Protein AF-A0A924YM18-F1 (afdb_monomer_lite)

Sequence (109 aa):
MTRYSDSLRFLRTAIFGFGLLWLNATGSAQEARIEDGNGIEILARGPVHEAFAEPIVFDPKPGLTVPKAIPELVEELPPDQKPVGNNVGWIPGYWNWDEDRDNFVWVSG

Radius of gyration: 32.16 Å; chains: 1; bounding box: 36×56×108 Å

pLDDT: mean 72.58, std 18.63, range [38.22, 95.19]

Structure (mmCIF, N/CA/C/O backbone):
data_AF-A0A924YM18-F1
#
_entry.id   AF-A0A924YM18-F1
#
loop_
_atom_site.group_PDB
_atom_site.id
_atom_site.type_symbol
_atom_site.label_atom_id
_atom_site.label_alt_id
_atom_site.label_comp_id
_atom_site.label_asym_id
_atom_site.label_entity_id
_atom_site.label_seq_id
_atom_site.pdbx_PDB_ins_code
_atom_site.Cartn_x
_atom_site.Cartn_y
_atom_site.Cartn_z
_atom_site.occupancy
_atom_site.B_iso_or_equiv
_atom_site.auth_seq_id
_atom_site.auth_comp_id
_atom_site.auth_asym_id
_atom_site.auth_atom_id
_atom_site.pdbx_PDB_model_num
ATOM 1 N N . MET A 1 1 ? -2.282 -38.158 84.759 1.00 39.03 1 MET A N 1
ATOM 2 C CA . MET A 1 1 ? -1.020 -38.535 85.438 1.00 39.03 1 MET A CA 1
ATOM 3 C C . MET A 1 1 ? -0.047 -38.882 84.323 1.00 39.03 1 MET A C 1
ATOM 5 O O . MET A 1 1 ? -0.362 -39.799 83.592 1.00 39.03 1 MET A O 1
ATOM 9 N N . THR A 1 2 ? 1.010 -38.148 83.990 1.00 42.62 2 THR A N 1
ATOM 10 C CA . THR A 1 2 ? 1.817 -37.143 84.699 1.00 42.62 2 THR A CA 1
ATOM 11 C C . THR A 1 2 ? 2.522 -36.275 83.646 1.00 42.62 2 THR A C 1
ATOM 13 O O . THR A 1 2 ? 2.936 -36.770 82.604 1.00 42.62 2 THR A O 1
ATOM 16 N N . ARG A 1 3 ? 2.617 -34.975 83.938 1.00 52.69 3 ARG A N 1
ATOM 17 C CA . ARG A 1 3 ? 3.388 -33.949 83.220 1.00 52.69 3 AR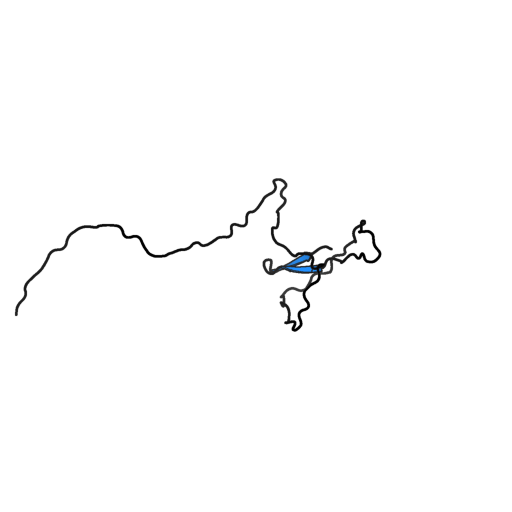G A CA 1
ATOM 18 C C . ARG A 1 3 ? 4.899 -34.195 83.346 1.00 52.69 3 ARG A C 1
ATOM 20 O O . ARG A 1 3 ? 5.327 -34.611 84.417 1.00 52.69 3 ARG A O 1
ATOM 27 N N . TYR A 1 4 ? 5.677 -33.793 82.339 1.00 56.50 4 TYR A N 1
ATOM 28 C CA . TYR A 1 4 ? 7.051 -33.278 82.495 1.00 56.50 4 TYR A CA 1
ATOM 29 C C . TYR A 1 4 ? 7.397 -32.448 81.238 1.00 56.50 4 TYR A C 1
ATOM 31 O O . TYR A 1 4 ? 7.583 -33.010 80.165 1.00 56.50 4 TYR A O 1
ATOM 39 N N . SER A 1 5 ? 7.016 -31.163 81.249 1.00 54.78 5 SER A N 1
ATOM 40 C CA . SER A 1 5 ? 7.892 -29.973 81.369 1.00 54.78 5 SER A CA 1
ATOM 41 C C . SER A 1 5 ? 8.549 -29.600 80.029 1.00 54.78 5 SER A C 1
ATOM 43 O O . SER A 1 5 ? 9.299 -30.387 79.465 1.00 54.78 5 SER A O 1
ATOM 45 N N . ASP A 1 6 ? 8.171 -28.479 79.405 1.00 49.09 6 ASP A N 1
ATOM 46 C CA . ASP A 1 6 ? 8.711 -27.130 79.691 1.00 49.09 6 ASP A CA 1
ATOM 47 C C . ASP A 1 6 ? 10.246 -27.129 79.620 1.00 49.09 6 ASP A C 1
ATOM 49 O O . ASP A 1 6 ? 10.903 -27.924 80.269 1.00 49.09 6 ASP A O 1
ATOM 53 N N . SER A 1 7 ? 10.960 -26.243 78.950 1.00 51.16 7 SER A N 1
ATOM 54 C CA . SER A 1 7 ? 10.680 -25.003 78.240 1.00 51.16 7 SER A CA 1
ATOM 55 C C . SER A 1 7 ? 12.084 -24.489 77.906 1.00 51.16 7 SER A C 1
ATOM 57 O O . SER A 1 7 ? 12.933 -24.526 78.790 1.00 51.16 7 SER A O 1
ATOM 59 N N . LEU A 1 8 ? 12.363 -24.013 76.696 1.00 45.16 8 LEU A N 1
ATOM 60 C CA . LEU A 1 8 ? 13.228 -22.841 76.535 1.00 45.16 8 LEU A CA 1
ATOM 61 C C . LEU A 1 8 ? 13.170 -22.341 75.097 1.00 45.16 8 LEU A C 1
ATOM 63 O O . LEU A 1 8 ? 13.579 -22.990 74.141 1.00 45.16 8 LEU A O 1
ATOM 67 N N . ARG A 1 9 ? 12.612 -21.143 74.996 1.00 52.59 9 ARG A N 1
ATOM 68 C CA . ARG A 1 9 ? 12.754 -20.219 73.881 1.00 52.59 9 ARG A CA 1
ATOM 69 C C . ARG A 1 9 ? 14.221 -19.767 73.783 1.00 52.59 9 ARG A C 1
ATOM 71 O O . ARG A 1 9 ? 14.991 -19.982 74.713 1.00 52.59 9 ARG A O 1
ATOM 78 N N . PHE A 1 10 ? 14.512 -19.023 72.713 1.0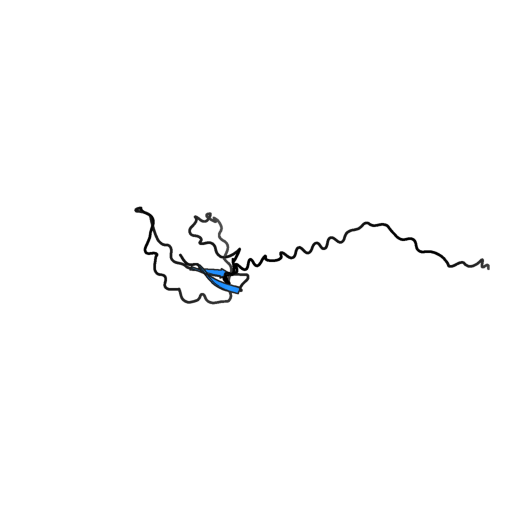0 40.44 10 PHE A N 1
ATOM 79 C CA . PHE A 1 10 ? 15.781 -18.356 72.378 1.00 40.44 10 PHE A CA 1
ATOM 80 C C . PHE A 1 10 ? 16.780 -19.334 71.718 1.00 40.44 10 PHE A C 1
ATOM 82 O O . PHE A 1 10 ? 17.082 -20.378 72.265 1.00 40.44 10 PHE A O 1
ATOM 89 N N . LEU A 1 11 ? 17.354 -19.081 70.538 1.00 38.22 11 LEU A N 1
ATOM 90 C CA . LEU A 1 11 ? 17.991 -17.833 70.133 1.00 38.22 11 LEU A CA 1
ATOM 91 C C . LEU A 1 11 ? 18.623 -18.002 68.723 1.00 38.22 11 LEU A C 1
ATOM 93 O O . LEU A 1 11 ? 19.170 -19.061 68.439 1.00 38.22 11 LEU A O 1
ATOM 97 N N . ARG A 1 12 ? 18.658 -16.908 67.941 1.00 41.91 12 ARG A N 1
ATOM 98 C CA . ARG A 1 12 ? 19.561 -16.591 66.800 1.00 41.91 12 ARG A CA 1
ATOM 99 C C . ARG A 1 12 ? 19.243 -17.123 65.392 1.00 41.91 12 ARG A C 1
ATOM 101 O O . ARG A 1 12 ? 19.615 -18.217 64.997 1.00 41.91 12 ARG A O 1
ATOM 108 N N . THR A 1 13 ? 18.679 -16.207 64.603 1.00 47.50 13 THR A N 1
ATOM 109 C CA . THR A 1 13 ? 19.186 -15.738 63.301 1.00 47.50 13 THR A CA 1
ATOM 110 C C . THR A 1 13 ? 20.481 -16.396 62.807 1.00 47.50 13 THR A C 1
ATOM 112 O O . THR A 1 13 ? 21.540 -16.189 63.398 1.00 47.50 13 THR A O 1
ATOM 115 N N . ALA A 1 14 ? 20.416 -17.048 61.646 1.00 44.34 14 ALA A N 1
ATOM 116 C CA . ALA A 1 14 ? 21.535 -17.145 60.714 1.00 44.34 14 ALA A CA 1
ATOM 117 C C . ALA A 1 14 ? 20.990 -17.164 59.278 1.00 44.34 14 ALA A C 1
ATOM 119 O O . ALA A 1 14 ? 20.044 -17.876 58.957 1.00 44.34 14 ALA A O 1
ATOM 120 N N . ILE A 1 15 ? 21.557 -16.282 58.468 1.00 51.72 15 ILE A N 1
ATOM 121 C CA . ILE A 1 15 ? 21.168 -15.908 57.112 1.00 51.72 15 ILE A CA 1
ATOM 122 C C . ILE A 1 15 ? 21.867 -16.857 56.113 1.00 51.72 15 ILE A C 1
ATOM 124 O O . ILE A 1 15 ? 22.930 -17.384 56.426 1.00 51.72 15 ILE A O 1
ATOM 128 N N . PHE A 1 16 ? 21.310 -16.934 54.899 1.00 44.81 16 PHE A N 1
ATOM 129 C CA . PHE A 1 16 ? 21.923 -17.284 53.602 1.00 44.81 16 PHE A CA 1
ATOM 130 C C . PHE A 1 16 ? 21.747 -18.707 53.048 1.00 44.81 16 PHE A C 1
ATOM 132 O O . PHE A 1 16 ? 22.189 -19.701 53.607 1.00 44.81 16 PHE A O 1
ATOM 139 N N . GLY A 1 17 ? 21.161 -18.732 51.847 1.00 38.72 17 GLY A N 1
ATOM 140 C CA . GLY A 1 17 ? 20.972 -19.864 50.940 1.00 38.72 17 GLY A CA 1
ATOM 141 C C . GLY A 1 17 ? 19.800 -19.534 50.012 1.00 38.72 17 GLY A C 1
ATOM 142 O O . GLY A 1 17 ? 18.693 -20.002 50.223 1.00 38.72 17 GLY A O 1
ATOM 143 N N . PHE A 1 18 ? 19.870 -18.464 49.217 1.00 55.41 18 PHE A N 1
ATOM 144 C CA . PHE A 1 18 ? 20.421 -18.469 47.854 1.00 55.41 18 PHE A CA 1
ATOM 145 C C . PHE A 1 18 ? 19.979 -19.699 47.051 1.00 55.41 18 PHE A C 1
ATOM 147 O O . PHE A 1 18 ? 20.575 -20.766 47.156 1.00 55.41 18 PHE A O 1
ATOM 154 N N . GLY A 1 19 ? 18.942 -19.515 46.235 1.00 48.94 19 GLY A N 1
ATOM 155 C CA . GLY A 1 19 ? 18.507 -20.494 45.246 1.00 48.94 19 GLY A CA 1
ATOM 156 C C . GLY A 1 19 ? 17.012 -20.756 45.307 1.00 48.94 19 GLY A C 1
ATOM 157 O O . GLY A 1 19 ? 16.585 -21.695 45.958 1.00 48.94 19 GLY A O 1
ATOM 158 N N . LEU A 1 20 ? 16.222 -19.926 44.628 1.00 50.78 20 LEU A N 1
ATOM 159 C CA . LEU A 1 20 ? 15.348 -20.375 43.543 1.00 50.78 20 LEU A CA 1
ATOM 160 C C . LEU A 1 20 ? 14.556 -19.175 42.988 1.00 50.78 20 LEU A C 1
ATOM 162 O O . LEU A 1 20 ? 13.680 -18.617 43.637 1.00 50.78 20 LEU A O 1
ATOM 166 N N . LEU A 1 21 ? 14.882 -18.840 41.740 1.00 54.28 21 LEU A N 1
ATOM 167 C CA . LEU A 1 21 ? 13.900 -18.723 40.665 1.00 54.28 21 LEU A CA 1
ATOM 168 C C . LEU A 1 21 ? 12.782 -17.671 40.821 1.00 54.28 21 LEU A C 1
ATOM 170 O O . LEU A 1 21 ? 11.632 -18.023 41.031 1.00 54.28 21 LEU A O 1
ATOM 174 N N . TRP A 1 22 ? 13.092 -16.401 40.558 1.00 48.03 22 TRP A N 1
ATOM 175 C CA . TRP A 1 22 ? 12.145 -15.495 39.890 1.00 48.03 22 TRP A CA 1
ATOM 176 C C . TRP A 1 22 ? 12.900 -14.667 38.852 1.00 48.03 22 TRP A C 1
ATOM 178 O O . TRP A 1 22 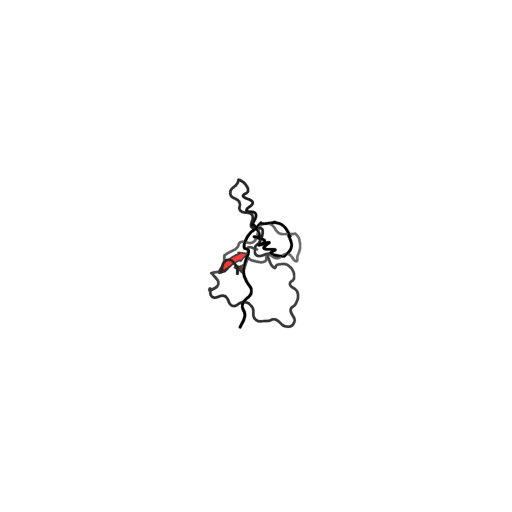? 13.326 -13.538 39.083 1.00 48.03 22 TRP A O 1
ATOM 188 N N . LEU A 1 23 ? 13.094 -15.292 37.692 1.00 54.75 23 LEU A N 1
ATOM 189 C CA . LEU A 1 23 ? 13.433 -14.623 36.447 1.00 54.75 23 LEU A CA 1
ATOM 190 C C . LEU A 1 23 ? 12.198 -13.828 35.998 1.00 54.75 23 LEU A C 1
ATOM 192 O O . LEU A 1 23 ? 11.435 -14.289 35.161 1.00 54.75 23 LEU A O 1
ATOM 196 N N . ASN A 1 24 ? 11.991 -12.639 36.560 1.00 47.75 24 ASN A N 1
ATOM 197 C CA . ASN A 1 24 ? 11.195 -11.613 35.890 1.00 47.75 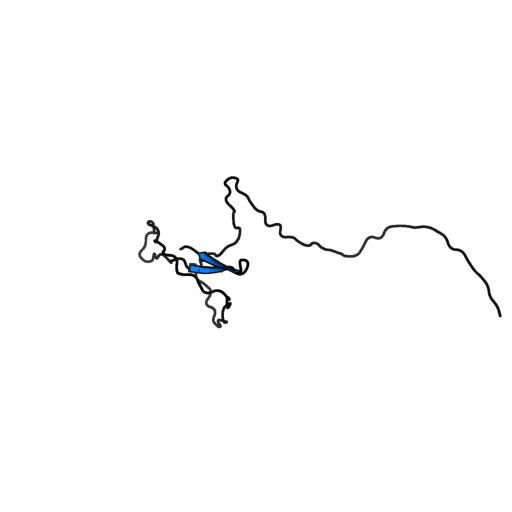24 ASN A CA 1
ATOM 198 C C . ASN A 1 24 ? 12.160 -10.732 35.100 1.00 47.75 24 ASN A C 1
ATOM 200 O O . ASN A 1 24 ? 12.382 -9.567 35.418 1.00 47.75 24 ASN A O 1
ATOM 204 N N . ALA A 1 25 ? 12.765 -11.322 34.069 1.00 50.78 25 ALA A N 1
ATOM 205 C CA . ALA A 1 25 ? 13.247 -10.539 32.947 1.00 50.78 25 ALA A CA 1
ATOM 206 C C . ALA A 1 25 ? 12.011 -10.165 32.123 1.00 50.78 25 ALA A C 1
ATOM 208 O O . ALA A 1 25 ? 11.723 -10.770 31.093 1.00 50.78 25 ALA A O 1
ATOM 209 N N . THR A 1 26 ? 11.237 -9.197 32.616 1.00 50.66 26 THR A N 1
ATOM 210 C CA . THR A 1 26 ? 10.305 -8.467 31.765 1.00 50.66 26 THR A CA 1
ATOM 211 C C . THR A 1 26 ? 11.185 -7.691 30.799 1.00 50.66 26 THR A C 1
ATOM 213 O O . THR A 1 26 ? 11.693 -6.621 31.124 1.00 50.66 26 THR A O 1
ATOM 216 N N . GLY A 1 27 ? 11.462 -8.289 29.642 1.00 45.41 27 GLY A N 1
ATOM 217 C CA . GLY A 1 27 ? 12.057 -7.585 28.522 1.00 45.41 27 GLY A CA 1
ATOM 218 C C . GLY A 1 27 ? 11.053 -6.550 28.047 1.00 45.41 27 GLY A C 1
ATOM 219 O O . GLY A 1 27 ? 10.253 -6.828 27.161 1.00 45.41 27 GLY A O 1
ATOM 220 N N . SER A 1 28 ? 11.056 -5.365 28.654 1.00 52.91 28 SER A N 1
ATOM 221 C CA . SER A 1 28 ? 10.533 -4.189 27.980 1.00 52.91 28 SER A CA 1
ATOM 222 C C . SER A 1 28 ? 11.446 -3.969 26.781 1.00 52.91 28 SER A C 1
ATOM 224 O O . SER A 1 28 ? 12.600 -3.568 26.951 1.00 52.91 28 SER A O 1
ATOM 226 N N . ALA A 1 29 ? 10.963 -4.287 25.581 1.00 49.69 29 ALA A N 1
ATOM 227 C CA . ALA A 1 29 ? 11.545 -3.745 24.367 1.00 49.69 29 ALA A CA 1
ATOM 228 C C . ALA A 1 29 ? 11.411 -2.222 24.482 1.00 49.69 29 ALA A C 1
ATOM 230 O O . ALA A 1 29 ? 10.348 -1.656 24.252 1.00 49.69 29 ALA A O 1
ATOM 231 N N . GLN A 1 30 ? 12.467 -1.574 24.973 1.00 46.16 30 GLN A N 1
ATOM 232 C CA . GLN A 1 30 ? 12.587 -0.129 24.939 1.00 46.16 30 GLN A CA 1
ATOM 233 C C . GLN A 1 30 ? 12.724 0.215 23.459 1.00 46.16 30 GLN A C 1
ATOM 235 O O . GLN A 1 30 ? 13.775 -0.020 22.863 1.00 46.16 30 GLN A O 1
ATOM 240 N N . GLU A 1 31 ? 11.641 0.696 22.859 1.00 54.03 31 GLU A N 1
ATOM 241 C CA . GLU A 1 31 ? 11.662 1.254 21.515 1.00 54.03 31 GLU A CA 1
ATOM 242 C C . GLU A 1 31 ? 12.698 2.382 21.519 1.00 54.03 31 GLU A C 1
ATOM 244 O O . GLU A 1 31 ? 12.555 3.391 22.217 1.00 54.03 31 GLU A O 1
ATOM 249 N N . ALA A 1 32 ? 13.829 2.143 20.855 1.00 49.72 32 ALA A N 1
ATOM 250 C CA . ALA A 1 32 ? 14.891 3.123 20.756 1.00 49.72 32 ALA A CA 1
ATOM 251 C C . ALA A 1 32 ? 14.391 4.227 19.827 1.00 49.72 32 ALA A C 1
ATOM 253 O O . ALA A 1 32 ? 14.517 4.133 18.608 1.00 49.72 32 ALA A O 1
ATOM 254 N N . ARG A 1 33 ? 13.791 5.265 20.412 1.00 54.81 33 ARG A N 1
ATOM 255 C CA . ARG A 1 33 ? 13.456 6.499 19.711 1.00 54.81 33 ARG A CA 1
ATOM 256 C C . ARG A 1 33 ? 14.768 7.168 19.306 1.00 54.81 33 ARG A C 1
ATOM 258 O O . ARG A 1 33 ? 15.382 7.881 20.097 1.00 54.81 33 ARG A O 1
ATOM 265 N N . ILE A 1 34 ? 15.241 6.874 18.098 1.00 56.59 34 ILE A N 1
ATOM 266 C CA . ILE A 1 34 ? 16.342 7.614 17.489 1.00 56.59 34 ILE A CA 1
ATOM 267 C C . ILE A 1 34 ? 15.737 8.935 17.013 1.00 56.59 34 ILE A C 1
ATOM 269 O O . ILE A 1 34 ? 15.160 9.010 15.932 1.00 56.59 34 ILE A O 1
ATOM 273 N N . GLU A 1 35 ? 15.801 9.961 17.859 1.00 54.44 35 GLU A N 1
ATOM 274 C CA . GLU A 1 35 ? 15.557 11.332 17.421 1.00 54.44 35 GLU A CA 1
ATOM 275 C C . GLU A 1 35 ? 16.799 11.783 16.648 1.00 54.44 35 GLU A C 1
ATOM 277 O O . GLU A 1 35 ? 17.822 12.121 17.248 1.00 54.44 35 GLU A O 1
ATOM 282 N N . ASP A 1 36 ? 16.743 11.759 15.313 1.00 59.59 36 ASP A N 1
ATOM 283 C CA . ASP A 1 36 ? 17.675 12.586 14.548 1.00 59.59 36 ASP A CA 1
ATOM 284 C C . ASP A 1 36 ? 17.364 14.041 14.920 1.00 59.59 36 ASP A C 1
ATOM 286 O O . ASP A 1 36 ? 16.199 14.450 14.914 1.00 59.59 36 ASP A O 1
ATOM 290 N N . GLY A 1 37 ? 18.384 14.826 15.274 1.00 58.62 37 GLY A N 1
ATOM 291 C CA . GLY A 1 37 ? 18.259 16.193 15.808 1.00 58.62 37 GLY A CA 1
ATOM 292 C C . GLY A 1 37 ? 17.533 17.193 14.890 1.00 58.62 37 GLY A C 1
ATOM 293 O O . GLY A 1 37 ? 17.392 18.360 15.242 1.00 58.62 37 GLY A O 1
ATOM 294 N N . ASN A 1 38 ? 17.053 16.731 13.736 1.00 68.06 38 ASN A N 1
ATOM 295 C CA . ASN A 1 38 ? 16.193 17.420 12.784 1.00 68.06 38 ASN A CA 1
ATOM 296 C C . ASN A 1 38 ? 14.683 17.206 13.025 1.00 68.06 38 ASN A C 1
ATOM 298 O O . ASN A 1 38 ? 13.877 17.667 12.220 1.00 68.06 38 ASN A O 1
ATOM 302 N N . GLY A 1 39 ? 14.276 16.502 14.091 1.00 64.31 39 GLY A N 1
ATOM 303 C CA . GLY A 1 39 ? 12.862 16.191 14.348 1.00 64.31 39 GLY A CA 1
ATOM 304 C C . GLY A 1 39 ? 12.301 15.106 13.422 1.00 64.31 39 GLY A C 1
ATOM 305 O O . GLY A 1 39 ? 11.090 15.025 13.229 1.00 64.31 39 GLY A O 1
ATOM 306 N N . ILE A 1 40 ? 13.182 14.291 12.838 1.00 65.12 40 ILE A N 1
ATOM 307 C CA . ILE A 1 40 ? 12.822 13.160 11.985 1.00 65.12 40 ILE A CA 1
ATOM 308 C C . ILE A 1 40 ? 12.722 11.922 12.879 1.00 65.12 40 ILE A C 1
ATOM 310 O O . ILE A 1 40 ? 13.706 11.507 13.493 1.00 65.12 40 ILE A O 1
ATOM 314 N N . GLU A 1 41 ? 11.527 11.342 12.961 1.00 71.12 41 GLU A N 1
ATOM 315 C CA . GLU A 1 41 ? 11.299 10.063 13.628 1.00 71.12 41 GLU A CA 1
ATOM 316 C C . GLU A 1 41 ? 11.557 8.921 12.642 1.00 71.12 41 GLU A C 1
ATOM 318 O O . GLU A 1 41 ? 10.893 8.805 11.611 1.00 71.12 41 GLU A O 1
ATOM 323 N N . ILE A 1 42 ? 12.532 8.068 12.958 1.00 71.06 42 ILE A N 1
ATOM 324 C CA . ILE A 1 42 ? 12.805 6.865 12.171 1.00 71.06 42 ILE A CA 1
ATOM 325 C C . ILE A 1 42 ? 11.863 5.762 12.651 1.00 71.06 42 ILE A C 1
ATOM 327 O O . ILE A 1 42 ? 12.068 5.172 13.712 1.00 71.06 42 ILE A O 1
ATOM 331 N N . LEU A 1 43 ? 10.849 5.452 11.846 1.00 67.62 43 LEU A N 1
ATOM 332 C CA . LEU A 1 43 ? 9.998 4.292 12.080 1.00 67.62 43 LEU A CA 1
ATOM 333 C C . LEU A 1 43 ? 10.755 3.030 11.645 1.00 67.62 43 LEU A C 1
ATOM 335 O O . LEU A 1 43 ? 10.895 2.752 10.457 1.00 67.62 43 LEU A O 1
ATOM 339 N N . ALA A 1 44 ? 11.237 2.241 12.610 1.00 73.06 44 ALA A N 1
ATOM 340 C CA . ALA A 1 44 ? 11.902 0.956 12.348 1.00 73.06 44 ALA A CA 1
ATOM 341 C C . ALA A 1 44 ? 10.938 -0.146 11.847 1.00 73.06 44 ALA A C 1
ATOM 343 O O . ALA A 1 44 ? 11.342 -1.293 11.656 1.00 73.06 44 ALA A O 1
ATOM 344 N N . ARG A 1 45 ? 9.658 0.198 11.661 1.00 68.88 45 ARG A N 1
ATOM 345 C CA . ARG A 1 45 ? 8.560 -0.663 11.218 1.00 68.88 45 ARG A CA 1
ATOM 346 C C . ARG A 1 45 ? 7.574 0.136 10.366 1.00 68.88 45 ARG A C 1
ATOM 348 O O . ARG A 1 45 ? 7.420 1.338 10.565 1.00 68.88 45 ARG A O 1
ATOM 355 N N . GLY A 1 46 ? 6.864 -0.541 9.475 1.00 69.56 46 GLY A N 1
ATOM 356 C CA . GLY A 1 46 ? 5.836 0.057 8.628 1.00 69.56 46 GLY A CA 1
ATOM 357 C C . GLY A 1 46 ? 5.492 -0.862 7.459 1.00 69.56 46 GLY A C 1
ATOM 358 O O . GLY A 1 46 ? 6.185 -1.864 7.256 1.00 69.56 46 GLY A O 1
ATOM 359 N N . PRO A 1 47 ? 4.427 -0.550 6.710 1.00 73.44 47 PRO A N 1
ATOM 360 C CA . PRO A 1 47 ? 4.073 -1.315 5.527 1.00 73.44 47 PRO A CA 1
ATOM 361 C C . PRO A 1 47 ? 5.217 -1.262 4.509 1.00 73.44 47 PRO A C 1
ATOM 363 O O . PRO A 1 47 ? 5.746 -0.196 4.191 1.00 73.44 47 PRO A O 1
ATOM 366 N N . VAL A 1 48 ? 5.619 -2.433 4.024 1.00 71.38 48 VAL A N 1
ATOM 367 C CA . VAL A 1 48 ? 6.564 -2.567 2.914 1.00 71.38 48 VAL A CA 1
ATOM 368 C C . VAL A 1 48 ? 5.742 -2.653 1.638 1.00 71.38 48 VAL A C 1
ATOM 370 O O . VAL A 1 48 ? 4.750 -3.372 1.609 1.00 71.38 48 VAL A O 1
ATOM 373 N N . HIS A 1 49 ? 6.150 -1.941 0.587 1.00 69.06 49 HIS A N 1
ATOM 374 C CA . HIS A 1 49 ? 5.460 -2.013 -0.695 1.00 69.06 49 HIS A CA 1
ATOM 375 C C . HIS A 1 49 ? 5.506 -3.452 -1.236 1.00 69.06 49 HIS A C 1
ATOM 377 O O . HIS A 1 49 ? 6.577 -3.980 -1.549 1.00 69.06 49 HIS A O 1
ATOM 383 N N . GLU A 1 50 ? 4.340 -4.075 -1.397 1.00 62.19 50 GLU A N 1
ATOM 384 C CA . GLU A 1 50 ? 4.170 -5.474 -1.829 1.00 62.19 50 GLU A CA 1
ATOM 385 C C . GLU A 1 50 ? 4.430 -5.675 -3.339 1.00 62.19 50 GLU A C 1
ATOM 387 O O . GLU A 1 50 ? 3.935 -6.605 -3.963 1.00 62.19 50 GLU A O 1
ATOM 392 N N . ALA A 1 51 ? 5.253 -4.828 -3.970 1.00 64.00 51 ALA A N 1
ATOM 393 C CA . ALA A 1 51 ? 5.608 -4.976 -5.389 1.00 64.00 51 ALA A CA 1
ATOM 394 C C . ALA A 1 51 ? 6.539 -6.179 -5.660 1.00 64.00 51 ALA A C 1
ATOM 396 O O . ALA A 1 51 ? 6.966 -6.405 -6.794 1.00 64.00 51 ALA A O 1
ATOM 397 N N . PHE A 1 52 ? 6.870 -6.955 -4.628 1.00 60.50 52 PHE A N 1
ATOM 398 C CA . PHE A 1 52 ? 7.637 -8.186 -4.736 1.00 60.50 52 PHE A CA 1
ATOM 399 C C . PHE A 1 52 ? 6.683 -9.375 -4.800 1.00 60.50 52 PHE A C 1
ATOM 401 O O . PHE A 1 52 ? 5.713 -9.434 -4.058 1.00 60.50 52 PHE A O 1
ATOM 408 N N . ALA A 1 53 ? 6.972 -10.319 -5.697 1.00 63.00 53 ALA A N 1
ATOM 409 C CA . ALA A 1 53 ? 6.154 -11.504 -5.919 1.00 63.00 53 ALA A CA 1
ATOM 410 C C . ALA A 1 53 ? 5.765 -12.189 -4.598 1.00 63.00 53 ALA A C 1
ATOM 412 O O . ALA A 1 53 ? 6.623 -12.722 -3.890 1.00 63.00 53 ALA A O 1
ATOM 413 N N . GLU A 1 54 ? 4.471 -12.192 -4.291 1.00 68.31 54 GLU A N 1
ATOM 414 C CA . GLU A 1 54 ? 3.941 -12.937 -3.159 1.00 68.31 54 GLU A CA 1
ATOM 415 C C . GLU A 1 54 ? 3.916 -14.443 -3.462 1.00 68.31 54 GLU A C 1
ATOM 417 O O . GLU A 1 54 ? 3.716 -14.859 -4.612 1.00 68.31 54 GLU A O 1
ATOM 422 N N . PRO A 1 55 ? 4.111 -15.300 -2.446 1.00 75.88 55 PRO A N 1
ATOM 423 C CA . PRO A 1 55 ? 3.931 -16.731 -2.610 1.00 75.88 55 PRO A CA 1
ATOM 424 C C . PRO A 1 55 ? 2.466 -17.054 -2.931 1.00 75.88 55 PRO A C 1
ATOM 426 O O . PRO A 1 55 ? 1.543 -16.560 -2.290 1.00 75.88 55 PRO A O 1
ATOM 429 N N . ILE A 1 56 ? 2.247 -17.949 -3.895 1.00 82.00 56 ILE A N 1
ATOM 430 C CA . ILE A 1 56 ? 0.904 -18.443 -4.214 1.00 82.00 56 ILE A CA 1
ATOM 431 C C . ILE A 1 56 ? 0.376 -19.255 -3.024 1.00 82.00 56 ILE A C 1
ATOM 433 O O . ILE A 1 56 ? 0.944 -20.289 -2.664 1.00 82.00 56 ILE A O 1
ATOM 437 N N . VAL A 1 57 ? -0.741 -18.813 -2.444 1.00 83.81 57 VAL A N 1
ATOM 438 C CA . VAL A 1 57 ? -1.453 -19.538 -1.385 1.00 83.81 57 VAL A CA 1
ATOM 439 C C . VAL A 1 57 ? -2.546 -20.401 -2.020 1.00 83.81 57 VAL A C 1
ATOM 441 O O . VAL A 1 57 ? -3.540 -19.888 -2.523 1.00 83.81 57 VAL A O 1
ATOM 444 N N . PHE A 1 58 ? -2.364 -21.725 -2.009 1.00 89.06 58 PHE A N 1
ATOM 445 C CA . PHE A 1 58 ? -3.286 -22.676 -2.654 1.00 89.06 58 PHE A CA 1
ATOM 446 C C . PHE A 1 58 ? -4.628 -22.868 -1.919 1.00 89.06 58 PHE A C 1
ATOM 448 O O . PHE A 1 58 ? -5.576 -23.357 -2.527 1.00 89.06 58 PHE A O 1
ATOM 455 N N . ASP A 1 59 ? -4.715 -22.487 -0.641 1.00 91.44 59 ASP A N 1
ATOM 456 C CA . ASP A 1 59 ? -5.938 -22.529 0.179 1.00 91.44 59 ASP A CA 1
ATOM 457 C C . ASP A 1 59 ? -6.094 -21.202 0.950 1.00 91.44 59 ASP A C 1
ATOM 459 O O . ASP A 1 59 ? -5.703 -21.104 2.120 1.00 91.44 59 ASP A O 1
ATOM 463 N N . PRO A 1 60 ? -6.540 -20.123 0.281 1.00 86.81 60 PRO A N 1
ATOM 464 C CA . PRO A 1 60 ? -6.629 -18.810 0.901 1.00 86.81 60 PRO A CA 1
ATOM 465 C C . PRO A 1 60 ? -7.737 -18.788 1.956 1.00 86.81 60 PRO A C 1
ATOM 467 O O . PRO A 1 60 ? -8.887 -19.149 1.700 1.00 86.81 60 PRO A O 1
ATOM 470 N N . LYS A 1 61 ? -7.396 -18.309 3.152 1.00 88.69 61 LYS A N 1
ATOM 471 C CA . LYS A 1 61 ? -8.370 -18.046 4.215 1.00 88.69 61 LYS A CA 1
ATOM 472 C C . LYS A 1 61 ? -8.899 -16.615 4.098 1.00 88.69 61 LYS A C 1
ATOM 474 O O . LYS A 1 61 ? -8.168 -15.749 3.618 1.00 88.69 61 LYS A O 1
ATOM 479 N N . PRO A 1 62 ? -10.136 -16.344 4.553 1.00 88.50 62 PRO A N 1
ATOM 480 C CA . PRO A 1 62 ? -10.640 -14.980 4.648 1.00 88.50 62 PRO A CA 1
ATOM 481 C C . PRO A 1 62 ? -9.672 -14.084 5.428 1.00 88.50 62 PRO A C 1
ATOM 483 O O . PRO A 1 62 ? -9.168 -14.485 6.479 1.00 88.50 62 PRO A O 1
ATOM 486 N N . GLY A 1 63 ? -9.418 -12.891 4.892 1.00 83.44 63 GLY A N 1
ATOM 487 C CA . GLY A 1 63 ? -8.559 -11.893 5.524 1.00 83.44 63 GLY A CA 1
ATOM 488 C C . GLY A 1 63 ? -9.19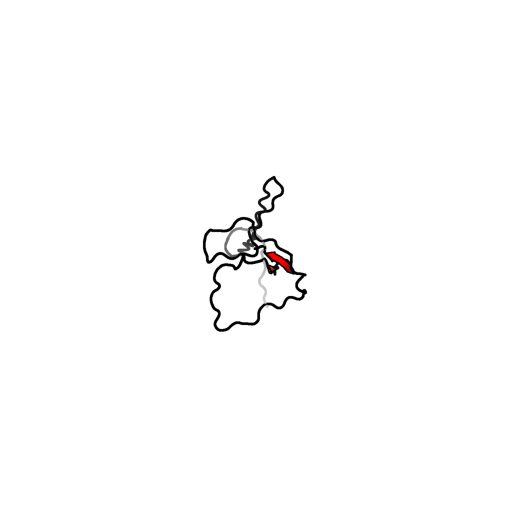3 -11.248 6.760 1.00 83.44 63 GLY A C 1
ATOM 489 O O . GLY A 1 63 ? -10.344 -11.516 7.117 1.00 83.44 63 GLY A O 1
ATOM 490 N N . LEU A 1 64 ? -8.426 -10.369 7.406 1.00 85.00 64 LEU A N 1
ATOM 491 C CA . LEU A 1 64 ? -8.892 -9.575 8.540 1.00 85.00 64 LEU A CA 1
ATOM 492 C C . LEU A 1 64 ? -10.092 -8.705 8.133 1.00 85.00 64 LEU A C 1
ATOM 494 O O . LEU A 1 64 ? -10.069 -8.030 7.106 1.00 85.00 64 LEU A O 1
ATOM 498 N N . THR A 1 65 ? -11.141 -8.704 8.957 1.00 90.06 65 THR A N 1
ATOM 499 C CA . THR A 1 65 ? -12.245 -7.744 8.826 1.00 90.06 65 THR A CA 1
ATOM 500 C C . THR A 1 65 ? -11.985 -6.575 9.760 1.00 90.06 65 THR A C 1
ATOM 502 O O . THR A 1 65 ? -11.867 -6.771 10.968 1.00 90.06 65 THR A O 1
ATOM 505 N N . VAL A 1 66 ? -11.914 -5.369 9.204 1.00 92.31 66 VAL A N 1
ATOM 506 C CA . VAL A 1 66 ? -11.631 -4.145 9.959 1.00 92.31 66 VAL A CA 1
ATOM 507 C C . VAL A 1 66 ? -12.916 -3.329 10.137 1.00 92.31 66 VAL A C 1
ATOM 509 O O . VAL A 1 66 ? -13.763 -3.320 9.240 1.00 92.31 66 VAL A O 1
ATOM 512 N N . PRO A 1 67 ? -13.113 -2.655 11.284 1.00 91.50 67 PRO A N 1
ATOM 513 C CA . PRO A 1 67 ? -14.374 -1.973 11.592 1.00 91.50 67 PRO A CA 1
ATOM 514 C C . PRO A 1 67 ? -14.552 -0.647 10.836 1.00 91.50 67 PRO A C 1
ATOM 516 O O . PRO A 1 67 ? -15.645 -0.080 10.828 1.00 91.50 67 PRO A O 1
ATOM 519 N N . LYS A 1 68 ? -13.480 -0.129 10.224 1.00 93.31 68 LYS A N 1
ATOM 520 C CA . LYS A 1 68 ? -13.445 1.178 9.569 1.00 93.31 68 LYS A CA 1
ATOM 521 C C . LYS A 1 68 ? -13.605 1.043 8.056 1.00 93.31 68 LYS A C 1
ATOM 523 O O . LYS A 1 68 ? -12.993 0.183 7.431 1.00 93.31 68 LYS A O 1
ATOM 528 N N . ALA A 1 69 ? -14.395 1.936 7.462 1.00 93.00 69 ALA A N 1
ATOM 529 C CA . ALA A 1 69 ? -14.464 2.064 6.012 1.00 93.00 69 ALA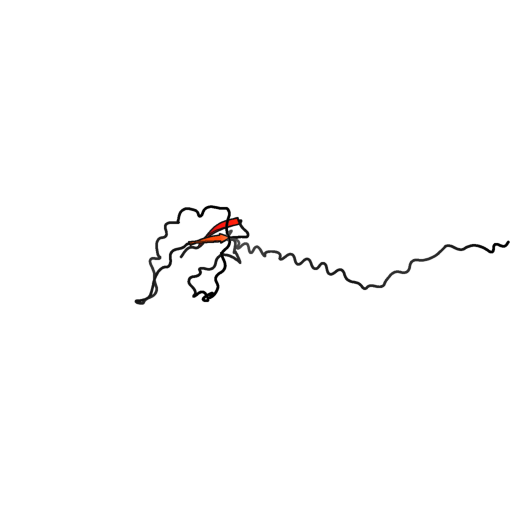 A CA 1
ATOM 530 C C . ALA A 1 69 ? -13.126 2.569 5.453 1.00 93.00 69 ALA A C 1
ATOM 532 O O . ALA A 1 69 ? -12.490 3.446 6.045 1.00 93.00 69 ALA A O 1
ATOM 533 N N . ILE A 1 70 ? -12.722 2.022 4.307 1.00 92.88 70 ILE A N 1
ATOM 534 C CA . ILE A 1 70 ? -11.530 2.476 3.590 1.00 92.88 70 ILE A CA 1
ATOM 535 C C . ILE A 1 70 ? -11.743 3.950 3.190 1.00 92.88 70 ILE A C 1
ATOM 537 O O . ILE A 1 70 ? -12.829 4.276 2.697 1.00 92.88 70 ILE A O 1
ATOM 541 N N . PRO A 1 71 ? -10.767 4.848 3.422 1.00 94.75 71 PRO A N 1
ATOM 542 C CA . PRO A 1 71 ? -10.858 6.236 2.981 1.00 94.75 71 PRO A CA 1
ATOM 543 C C . PRO A 1 71 ? -10.930 6.362 1.454 1.00 94.75 71 PRO A C 1
ATOM 545 O O . PRO A 1 71 ? -10.686 5.406 0.717 1.00 94.75 71 PRO A O 1
ATOM 548 N N . GLU A 1 72 ? -11.215 7.569 0.970 1.00 95.19 72 GLU A N 1
ATOM 549 C CA . GLU A 1 72 ? -11.100 7.866 -0.459 1.00 95.19 72 GLU A CA 1
ATOM 550 C C . GLU A 1 72 ? -9.670 7.610 -0.958 1.00 95.19 72 GLU A C 1
ATOM 552 O O . GLU A 1 72 ? -8.694 7.728 -0.211 1.00 95.19 72 GLU A O 1
ATOM 557 N N . LEU A 1 73 ? -9.550 7.201 -2.221 1.00 92.38 73 LEU A N 1
ATOM 558 C CA . LEU A 1 73 ? -8.253 6.941 -2.835 1.00 92.38 73 LEU A CA 1
ATOM 559 C C . LEU A 1 73 ? -7.475 8.255 -2.968 1.00 92.38 73 LEU A C 1
ATOM 561 O O . LEU A 1 73 ? -8.036 9.268 -3.383 1.00 92.38 73 LEU A O 1
ATOM 565 N N . VAL A 1 74 ? -6.186 8.227 -2.637 1.00 92.56 74 VAL A N 1
ATOM 566 C CA . VAL A 1 74 ? -5.305 9.381 -2.825 1.00 92.56 74 VAL A CA 1
ATOM 567 C C . VAL A 1 74 ? -4.915 9.471 -4.301 1.00 92.56 74 VAL A C 1
ATOM 569 O O . VAL A 1 74 ? -4.534 8.474 -4.912 1.00 92.56 74 VAL A O 1
ATOM 572 N N . GLU A 1 75 ? -5.024 10.665 -4.885 1.00 91.94 75 GLU A N 1
ATOM 573 C CA . GLU A 1 75 ? -4.539 10.920 -6.241 1.00 91.94 75 GLU A CA 1
ATOM 574 C C . GLU A 1 75 ? -3.008 10.998 -6.233 1.00 91.94 75 GLU A C 1
ATOM 576 O O . GLU A 1 75 ? -2.423 11.894 -5.622 1.00 91.94 75 GLU A O 1
ATOM 581 N N . GLU A 1 76 ? -2.364 10.056 -6.920 1.00 89.88 76 GLU A N 1
ATOM 582 C CA . GLU A 1 76 ? -0.913 10.017 -7.073 1.00 89.88 76 GLU A CA 1
ATOM 583 C C . GLU A 1 76 ? -0.489 10.338 -8.500 1.00 89.88 76 GLU A C 1
ATOM 585 O O . GLU A 1 76 ? -1.048 9.825 -9.473 1.00 89.88 76 GLU A O 1
ATOM 590 N N . LEU A 1 77 ? 0.565 11.142 -8.616 1.00 90.75 77 LEU A N 1
ATOM 591 C CA . LEU A 1 77 ? 1.269 11.332 -9.873 1.00 90.75 77 LEU A CA 1
ATOM 592 C C . LEU A 1 77 ? 2.444 10.350 -9.939 1.00 90.75 77 LEU A C 1
ATOM 594 O O . LEU A 1 77 ? 3.221 10.281 -8.985 1.00 90.75 77 LEU A O 1
ATOM 598 N N . PRO A 1 78 ? 2.605 9.609 -11.049 1.00 87.81 78 PRO A N 1
ATOM 599 C CA . PRO A 1 78 ? 3.770 8.759 -11.228 1.00 87.81 78 PRO A CA 1
ATOM 600 C C . PRO A 1 78 ? 5.051 9.609 -11.276 1.00 87.81 78 PRO A C 1
ATOM 602 O O . PRO A 1 78 ? 5.005 10.777 -11.675 1.00 87.81 78 PRO A O 1
ATOM 605 N N . PRO A 1 79 ? 6.210 9.034 -10.922 1.00 87.19 79 PRO A N 1
ATOM 606 C CA . PRO A 1 79 ? 7.474 9.749 -10.939 1.00 87.19 79 PRO A CA 1
ATOM 607 C C . PRO A 1 79 ? 7.881 10.123 -12.367 1.00 87.19 79 PRO A C 1
ATOM 609 O O . PRO A 1 79 ? 7.720 9.346 -13.312 1.00 87.19 79 PRO A O 1
ATOM 612 N N . ASP A 1 80 ? 8.515 11.289 -12.505 1.00 89.69 80 ASP A N 1
ATOM 613 C CA . ASP A 1 80 ? 9.038 11.789 -13.786 1.00 89.69 80 ASP A CA 1
ATOM 614 C C . ASP A 1 80 ? 10.166 10.914 -14.359 1.00 89.69 80 ASP A C 1
ATOM 616 O O . ASP A 1 80 ? 10.491 10.975 -15.546 1.00 89.69 80 ASP A O 1
ATOM 620 N N . GLN A 1 81 ? 10.806 10.121 -13.499 1.00 90.12 81 GLN A N 1
ATOM 621 C CA . GLN A 1 81 ? 11.916 9.242 -13.839 1.00 90.12 81 GLN A CA 1
ATOM 622 C C . GLN A 1 81 ? 11.473 7.785 -13.726 1.00 90.12 81 GLN A C 1
ATOM 624 O O . GLN A 1 81 ? 10.877 7.382 -12.729 1.00 90.12 81 GLN A O 1
ATOM 629 N N . LYS A 1 82 ? 11.832 6.968 -14.721 1.00 89.31 82 LYS A N 1
ATOM 630 C CA . LYS A 1 82 ? 11.633 5.517 -14.679 1.00 89.31 82 LYS A CA 1
ATOM 631 C C . LYS A 1 82 ? 12.837 4.766 -15.254 1.00 89.31 82 LYS A C 1
ATOM 633 O O . LYS A 1 82 ? 13.532 5.313 -16.116 1.00 89.31 82 LYS A O 1
ATOM 638 N N . PRO A 1 83 ? 13.070 3.510 -14.835 1.00 89.88 83 PRO A N 1
ATOM 639 C CA . PRO A 1 83 ? 14.068 2.649 -15.459 1.00 89.88 83 PRO A CA 1
ATOM 640 C C . PRO A 1 83 ? 13.863 2.495 -16.973 1.00 89.88 83 PRO A C 1
ATOM 642 O O . PRO A 1 83 ? 12.746 2.581 -17.489 1.00 89.88 83 PRO A O 1
ATOM 645 N N . VAL A 1 84 ? 14.951 2.221 -17.694 1.00 91.94 84 VAL A N 1
ATOM 646 C CA . VAL A 1 84 ? 14.898 1.912 -19.128 1.00 91.94 84 VAL A CA 1
ATOM 647 C C . VAL A 1 84 ? 14.349 0.502 -19.361 1.00 91.94 84 VAL A C 1
ATOM 649 O O . VAL A 1 84 ? 14.728 -0.441 -18.671 1.00 91.94 84 VAL A O 1
ATOM 652 N N . GLY A 1 85 ? 13.480 0.339 -20.360 1.00 92.38 85 GLY A N 1
ATOM 653 C CA . GLY A 1 85 ? 12.961 -0.968 -20.764 1.00 92.38 85 GLY A CA 1
ATOM 654 C C . GLY A 1 85 ? 11.509 -0.933 -21.234 1.00 92.38 85 GLY A C 1
ATOM 655 O O . GLY A 1 85 ? 10.772 0.015 -20.974 1.00 92.38 85 GLY A O 1
ATOM 656 N N . ASN A 1 86 ? 11.098 -2.001 -21.919 1.00 91.12 86 ASN A N 1
ATOM 657 C CA . ASN A 1 86 ? 9.733 -2.152 -22.440 1.00 91.12 86 ASN A CA 1
ATOM 658 C C . ASN A 1 86 ? 8.752 -2.732 -21.408 1.00 91.12 86 ASN A C 1
ATOM 660 O O . ASN A 1 86 ? 7.551 -2.713 -21.642 1.00 91.12 86 ASN A O 1
ATOM 664 N N . ASN A 1 87 ? 9.257 -3.248 -20.284 1.00 89.19 87 ASN A N 1
ATOM 665 C CA . ASN A 1 87 ? 8.466 -3.881 -19.228 1.00 89.19 87 ASN A CA 1
ATOM 666 C C . ASN A 1 87 ? 8.654 -3.153 -17.888 1.00 89.19 87 ASN A C 1
ATOM 668 O O . ASN A 1 87 ? 9.018 -3.757 -16.883 1.00 89.19 87 ASN A O 1
ATOM 672 N N . VAL A 1 88 ? 8.494 -1.829 -17.916 1.00 88.62 88 VAL A N 1
ATOM 673 C CA . VAL A 1 88 ? 8.616 -0.948 -16.748 1.00 88.62 88 VAL A CA 1
ATOM 674 C C . VAL A 1 88 ? 7.268 -0.270 -16.532 1.00 88.62 88 VAL A C 1
ATOM 676 O O . VAL A 1 88 ? 6.818 0.486 -17.397 1.00 88.62 88 VAL A O 1
ATOM 679 N N . GLY A 1 89 ? 6.639 -0.548 -15.391 1.00 87.12 89 GLY A N 1
ATOM 680 C CA . GLY A 1 89 ? 5.356 0.020 -14.983 1.00 87.12 89 GLY A CA 1
ATOM 681 C C . GLY A 1 89 ? 5.444 0.640 -13.592 1.00 87.12 89 GLY A C 1
ATOM 682 O O . GLY A 1 89 ? 6.197 0.159 -12.750 1.00 87.12 89 GLY A O 1
ATOM 683 N N . TRP A 1 90 ? 4.685 1.714 -13.383 1.00 87.38 90 TRP A N 1
ATOM 684 C CA . TRP A 1 90 ? 4.425 2.276 -12.059 1.00 87.38 90 TRP A CA 1
ATOM 685 C C . TRP A 1 90 ? 3.265 1.518 -11.417 1.00 87.38 90 TRP A C 1
ATOM 687 O O . TRP A 1 90 ? 2.272 1.246 -12.097 1.00 87.38 90 TRP A O 1
ATOM 697 N N . ILE A 1 91 ? 3.390 1.187 -10.136 1.00 87.75 91 ILE A N 1
ATOM 698 C CA . ILE A 1 91 ? 2.304 0.612 -9.344 1.00 87.75 91 ILE A CA 1
ATOM 699 C C . ILE A 1 91 ? 1.815 1.738 -8.430 1.00 87.75 91 ILE A C 1
ATOM 701 O O . ILE A 1 91 ? 2.637 2.290 -7.708 1.00 87.75 91 ILE A O 1
ATOM 705 N N . PRO A 1 92 ? 0.534 2.140 -8.500 1.00 88.69 92 PRO A N 1
ATOM 706 C CA . PRO A 1 92 ? 0.024 3.194 -7.635 1.00 88.69 92 PRO A CA 1
ATOM 707 C C . PRO A 1 92 ? -0.020 2.727 -6.179 1.00 88.69 92 PRO A C 1
ATOM 709 O O . PRO A 1 92 ? -0.149 1.529 -5.904 1.00 88.69 92 PRO A O 1
ATOM 712 N N . GLY A 1 93 ? 0.012 3.693 -5.268 1.00 90.12 93 GLY A N 1
ATOM 713 C CA . GLY A 1 93 ? -0.143 3.454 -3.846 1.00 90.12 93 GLY A CA 1
ATOM 714 C C . GLY A 1 93 ? -1.494 2.849 -3.456 1.00 90.12 93 GLY A C 1
ATOM 715 O O . GLY A 1 93 ? -2.462 2.819 -4.226 1.00 90.12 93 GLY A O 1
ATOM 716 N N . TYR A 1 94 ? -1.556 2.350 -2.224 1.00 91.12 94 TYR A N 1
ATOM 717 C CA . TYR A 1 94 ? -2.723 1.672 -1.671 1.00 91.12 94 TYR A CA 1
ATOM 718 C C . TYR A 1 94 ? -2.889 1.932 -0.172 1.00 91.12 94 TYR A C 1
ATOM 720 O O . TYR A 1 94 ? -1.961 2.307 0.544 1.00 91.12 94 TYR A O 1
ATOM 728 N N . TRP A 1 95 ? -4.106 1.705 0.320 1.00 92.88 95 TRP A N 1
ATOM 729 C CA . TRP A 1 95 ? -4.396 1.716 1.750 1.00 92.88 95 TRP A CA 1
ATOM 730 C C . TRP A 1 95 ? -3.982 0.389 2.387 1.00 92.88 95 TRP A C 1
ATOM 732 O O . TRP A 1 95 ? -4.472 -0.668 1.993 1.00 92.88 95 TRP A O 1
ATOM 742 N N . ASN A 1 96 ? -3.137 0.451 3.413 1.00 91.25 96 ASN A N 1
ATOM 743 C CA . ASN A 1 96 ? -2.811 -0.678 4.278 1.00 91.25 96 ASN A CA 1
ATOM 744 C C . ASN A 1 96 ? -3.456 -0.477 5.657 1.00 91.25 96 ASN A C 1
ATOM 746 O O . ASN A 1 96 ? -3.561 0.651 6.143 1.00 91.25 96 ASN A O 1
ATOM 750 N N . TRP A 1 97 ? -3.930 -1.559 6.272 1.00 91.19 97 TRP A N 1
ATOM 751 C CA . TRP A 1 97 ? -4.452 -1.527 7.633 1.00 91.19 97 TRP A CA 1
ATOM 752 C C . TRP A 1 97 ? -3.324 -1.771 8.637 1.00 91.19 97 TRP A C 1
ATOM 754 O O . TRP A 1 97 ? -2.752 -2.858 8.666 1.00 91.19 97 TRP A O 1
ATOM 764 N N . ASP A 1 98 ? -3.037 -0.780 9.479 1.00 89.88 98 ASP A N 1
ATOM 765 C CA . ASP A 1 98 ? -2.083 -0.913 10.578 1.00 89.88 98 ASP A CA 1
ATOM 766 C C . ASP A 1 98 ? -2.832 -1.362 11.842 1.00 89.88 98 ASP A C 1
ATOM 768 O O . ASP A 1 98 ? -3.560 -0.579 12.459 1.00 89.88 98 ASP A O 1
ATOM 772 N N . GLU A 1 99 ? -2.668 -2.637 12.208 1.00 88.12 99 GLU A N 1
ATOM 773 C CA . GLU A 1 99 ? -3.331 -3.260 13.364 1.00 88.12 99 GLU A CA 1
ATOM 774 C C . GLU A 1 99 ? -2.970 -2.592 14.695 1.00 88.12 99 GLU A C 1
ATOM 776 O O . GLU A 1 99 ? -3.813 -2.509 15.587 1.00 88.12 99 GLU A O 1
ATOM 781 N N . ASP A 1 100 ? -1.755 -2.058 14.823 1.00 87.12 100 ASP A N 1
ATOM 782 C CA . ASP A 1 100 ? -1.300 -1.441 16.069 1.00 87.12 100 ASP A CA 1
ATOM 783 C C . ASP A 1 100 ? -1.841 -0.020 16.226 1.00 87.12 100 ASP A C 1
ATOM 785 O O . ASP A 1 100 ? -2.018 0.469 17.345 1.00 87.12 100 ASP A O 1
ATOM 789 N N . ARG A 1 101 ? -2.108 0.650 15.100 1.00 88.19 101 ARG A N 1
ATOM 790 C CA . ARG A 1 101 ? -2.706 1.990 15.069 1.00 88.19 101 ARG A CA 1
ATOM 791 C C . ARG A 1 101 ? -4.229 1.966 14.941 1.00 88.19 101 ARG A C 1
ATOM 793 O O . ARG A 1 101 ? -4.828 3.038 15.033 1.00 88.19 101 ARG A O 1
ATOM 800 N N . ASP A 1 102 ? -4.832 0.796 14.708 1.00 91.50 102 ASP A N 1
ATOM 801 C CA . ASP A 1 102 ? -6.265 0.616 14.423 1.00 91.50 102 ASP A CA 1
ATOM 802 C C . ASP A 1 102 ? -6.749 1.593 13.330 1.00 91.50 102 ASP A C 1
ATOM 804 O O . ASP A 1 102 ? -7.788 2.257 13.433 1.00 91.50 102 ASP A O 1
ATOM 808 N N . ASN A 1 103 ? -5.917 1.786 12.298 1.00 92.38 103 ASN A N 1
ATOM 809 C CA . ASN A 1 103 ? -6.159 2.803 11.283 1.00 92.38 103 ASN A CA 1
ATOM 810 C C . ASN A 1 103 ? -5.512 2.471 9.933 1.00 92.38 103 ASN A C 1
ATOM 812 O O . ASN A 1 103 ? -4.544 1.722 9.840 1.00 92.38 103 ASN A O 1
ATOM 816 N N . PHE A 1 104 ? -6.035 3.095 8.879 1.00 92.81 104 PHE A N 1
ATOM 817 C CA . PHE A 1 104 ? -5.453 3.013 7.547 1.00 92.81 104 PHE A CA 1
ATOM 818 C C . PHE A 1 104 ? -4.240 3.932 7.410 1.00 92.81 104 PHE A C 1
ATOM 820 O O . PHE A 1 104 ? -4.268 5.092 7.831 1.00 92.81 104 PHE A O 1
ATOM 827 N N . VAL A 1 105 ? -3.203 3.410 6.764 1.00 91.44 105 VAL A N 1
ATOM 828 C CA . VAL A 1 105 ? -1.985 4.124 6.386 1.00 91.44 105 VAL A CA 1
ATOM 829 C C . VAL A 1 105 ? -1.849 4.068 4.868 1.00 91.44 105 VAL A C 1
ATOM 831 O O . VAL A 1 105 ? -2.095 3.030 4.254 1.00 91.44 105 VAL A O 1
ATOM 834 N N . TRP A 1 106 ? -1.498 5.200 4.260 1.00 91.38 106 TRP A N 1
ATOM 835 C CA . TRP A 1 106 ? -1.242 5.277 2.826 1.00 91.38 106 TRP A CA 1
ATOM 836 C C . TRP A 1 106 ? 0.166 4.764 2.528 1.00 91.38 106 TRP A C 1
ATOM 838 O O . TRP A 1 106 ? 1.139 5.285 3.077 1.00 91.38 106 TRP A O 1
ATOM 848 N N . VAL A 1 107 ? 0.266 3.750 1.672 1.00 89.94 107 VAL A N 1
ATOM 849 C CA . VAL A 1 107 ? 1.529 3.236 1.138 1.00 89.94 107 VAL A CA 1
ATOM 850 C C . VAL A 1 107 ? 1.675 3.814 -0.257 1.00 89.94 107 VAL A C 1
ATOM 852 O O . VAL A 1 107 ? 0.930 3.414 -1.145 1.00 89.94 107 VAL A O 1
ATOM 855 N N . SER A 1 108 ? 2.576 4.777 -0.439 1.00 87.56 108 SER A N 1
ATOM 856 C CA . SER A 1 108 ? 2.808 5.377 -1.755 1.00 87.56 108 SER A CA 1
ATOM 857 C C . SER A 1 108 ? 3.512 4.407 -2.697 1.00 87.56 108 SER A C 1
ATOM 859 O O . SER A 1 108 ? 4.318 3.602 -2.221 1.00 87.56 108 SER A O 1
ATOM 861 N N . GLY A 1 109 ? 3.235 4.531 -3.998 1.00 85.56 109 GLY A N 1
ATOM 862 C CA . GLY A 1 109 ? 3.950 3.813 -5.063 1.00 85.56 109 GLY A CA 1
ATOM 863 C C . GLY A 1 109 ? 5.447 4.101 -5.129 1.00 85.56 109 GLY A C 1
ATOM 864 O O . GLY A 1 109 ? 5.880 5.146 -4.579 1.00 85.56 109 GLY A O 1
#

Secondary structure (DSSP, 8-state):
----------------------------------EETTTEE--S--PPP--S-PPP-SSPPP----SSPPPPPP--PPPS---SSSS------EEEEETTTTEEEEE--

Foldseek 3Di:
DDDDDDDDDDDDDDDDDDDDDDPPPPPPPPPPQPCPVVRDTDDPDDDDPPPDDDDDDPDDDDDDDAPDDDDDDDDDDDDPDWDDDPPTDDDAWDWDQDPVVSDTDIDGD